Protein AF-W1YD02-F1 (afdb_monomer_lite)

pLDDT: mean 79.18, std 8.47, range [52.81, 89.44]

Foldseek 3Di:
DVVVVVVVLVVLVVVLVVLVVLLVCLQVQLQVQLVVLQVVLVVVVVVVDDPVSNVVSNVRSVVSNVRSVVSSVVSVVVSVVSVVVSVVD

Structure (mmCIF, N/CA/C/O backbone):
data_AF-W1YD02-F1
#
_entry.id   AF-W1YD02-F1
#
loop_
_atom_site.group_PDB
_atom_site.id
_atom_site.type_symbol
_atom_site.label_atom_id
_atom_site.label_alt_id
_atom_site.label_comp_id
_atom_site.label_asym_id
_atom_site.label_entity_id
_atom_site.label_seq_id
_atom_site.pdbx_PDB_ins_code
_atom_site.Cartn_x
_atom_site.Cartn_y
_atom_site.Cartn_z
_atom_site.occupancy
_atom_site.B_iso_or_equiv
_atom_site.auth_seq_id
_atom_site.auth_comp_id
_atom_site.auth_asym_id
_atom_site.auth_atom_id
_atom_site.pdbx_PDB_model_num
ATOM 1 N N . PHE A 1 1 ? -31.733 -3.377 28.890 1.00 52.81 1 PHE A N 1
ATOM 2 C CA . PHE A 1 1 ? -31.018 -2.127 28.556 1.00 52.81 1 PHE A CA 1
ATOM 3 C C . PHE A 1 1 ? -29.499 -2.305 28.577 1.00 52.81 1 PHE A C 1
ATOM 5 O O . PHE A 1 1 ? -28.899 -2.065 27.544 1.00 52.81 1 PHE A O 1
ATOM 12 N N . ALA A 1 2 ? -28.880 -2.808 29.658 1.00 59.25 2 ALA A N 1
ATOM 13 C CA . ALA A 1 2 ? -27.438 -3.126 29.674 1.00 59.25 2 ALA A CA 1
ATOM 14 C C . ALA A 1 2 ? -27.032 -4.255 28.696 1.00 59.25 2 ALA A C 1
ATOM 16 O O . ALA A 1 2 ? -25.980 -4.190 28.076 1.00 59.25 2 ALA A O 1
ATOM 17 N N . ASP A 1 3 ? -27.908 -5.246 28.496 1.00 59.44 3 ASP A N 1
ATOM 18 C CA . ASP A 1 3 ? -27.668 -6.371 27.577 1.00 59.44 3 ASP A CA 1
ATOM 19 C C . ASP A 1 3 ? -27.646 -5.941 26.093 1.00 59.44 3 ASP A C 1
ATOM 21 O O . ASP A 1 3 ? -26.883 -6.457 25.287 1.00 59.44 3 ASP A O 1
ATOM 25 N N . GLN A 1 4 ? -28.425 -4.911 25.741 1.00 60.28 4 GLN A N 1
ATOM 26 C CA . GLN A 1 4 ? -28.546 -4.403 24.369 1.00 60.28 4 GLN A CA 1
ATOM 27 C C . GLN A 1 4 ? -27.344 -3.523 23.977 1.00 60.28 4 GLN A C 1
ATOM 29 O O . GLN A 1 4 ? -26.840 -3.635 22.865 1.00 60.28 4 GLN A O 1
ATOM 34 N N . MET A 1 5 ? -26.804 -2.746 24.929 1.00 57.91 5 MET A N 1
ATOM 35 C CA . MET A 1 5 ? -25.560 -1.978 24.749 1.00 57.91 5 MET A CA 1
ATOM 36 C C . MET A 1 5 ? -24.344 -2.886 24.507 1.00 57.91 5 MET A C 1
ATOM 38 O O . MET A 1 5 ? -23.456 -2.534 23.732 1.00 57.91 5 MET A O 1
ATOM 42 N N . GLY A 1 6 ? -24.319 -4.075 25.122 1.00 60.81 6 GLY A N 1
ATOM 43 C CA . GLY A 1 6 ? -23.277 -5.073 24.878 1.00 60.81 6 GLY A CA 1
ATOM 44 C C . GLY A 1 6 ? -23.313 -5.636 23.455 1.00 60.81 6 GLY A C 1
ATOM 45 O O . GLY A 1 6 ? -22.266 -5.793 22.830 1.00 60.81 6 GLY A O 1
ATOM 46 N N . VAL A 1 7 ? -24.506 -5.893 22.910 1.00 64.81 7 VAL A N 1
ATOM 47 C CA . VAL A 1 7 ? -24.673 -6.430 21.547 1.00 64.81 7 VAL A CA 1
ATOM 48 C C . VAL A 1 7 ? -24.296 -5.392 20.481 1.00 64.81 7 VAL A C 1
ATOM 50 O O . VAL A 1 7 ? -23.599 -5.734 19.521 1.00 64.81 7 VAL A O 1
ATOM 53 N N . ASP A 1 8 ? -24.666 -4.123 20.675 1.00 63.91 8 ASP A N 1
ATOM 54 C CA . ASP A 1 8 ? -24.329 -3.040 19.740 1.00 63.91 8 ASP A CA 1
ATOM 55 C C . ASP A 1 8 ? -22.817 -2.740 19.730 1.00 63.91 8 ASP A C 1
ATOM 57 O O . ASP A 1 8 ? -22.211 -2.587 18.663 1.00 63.91 8 ASP A O 1
ATOM 61 N N . ALA A 1 9 ? -22.168 -2.754 20.901 1.00 66.94 9 ALA A N 1
ATOM 62 C CA . ALA A 1 9 ? -20.720 -2.579 21.021 1.00 66.94 9 ALA A CA 1
ATOM 63 C C . ALA A 1 9 ? -19.931 -3.711 20.336 1.00 66.94 9 ALA A C 1
ATOM 65 O O . ALA A 1 9 ? -18.911 -3.450 19.695 1.00 66.94 9 ALA A O 1
ATOM 66 N N . VAL A 1 10 ? -20.412 -4.961 20.403 1.00 68.69 10 VAL A N 1
ATOM 67 C CA . VAL A 1 10 ? -19.785 -6.110 19.718 1.00 68.69 10 VAL A CA 1
ATOM 68 C C . VAL A 1 10 ? -19.806 -5.934 18.195 1.00 68.69 10 VAL A C 1
ATOM 70 O O . VAL A 1 10 ? -18.820 -6.262 17.527 1.00 68.69 10 VAL A O 1
ATOM 73 N N . GLY A 1 11 ? -20.881 -5.364 17.642 1.00 72.44 11 GLY A N 1
ATOM 74 C CA . GLY A 1 11 ? -20.975 -5.033 16.219 1.00 72.44 11 GLY A CA 1
ATOM 75 C C . GLY A 1 11 ? -19.941 -3.989 15.784 1.00 72.44 11 GLY A C 1
ATOM 76 O O . GLY A 1 11 ? -19.205 -4.217 14.822 1.00 72.44 11 GLY A O 1
ATOM 77 N N . PHE A 1 12 ? -19.829 -2.877 16.518 1.00 72.81 12 PHE A N 1
ATOM 78 C CA . PHE A 1 12 ? -18.855 -1.812 16.230 1.00 72.81 12 PHE A CA 1
ATOM 79 C C . PHE A 1 12 ? -17.402 -2.276 16.335 1.00 72.81 12 PHE A C 1
ATOM 81 O O . PHE A 1 12 ? -16.569 -1.909 15.503 1.00 72.81 12 PHE A O 1
ATOM 88 N N . ARG A 1 13 ? -17.112 -3.146 17.302 1.00 75.06 13 ARG A N 1
ATOM 89 C CA . ARG A 1 13 ? -15.782 -3.731 17.503 1.00 75.06 13 ARG A CA 1
ATOM 90 C C . ARG A 1 13 ? -15.323 -4.538 16.288 1.00 75.06 13 ARG A C 1
ATOM 92 O O . ARG A 1 13 ? -14.182 -4.409 15.860 1.00 75.06 13 ARG A O 1
ATOM 99 N N . LYS A 1 14 ? -16.245 -5.265 15.647 1.00 76.06 14 LYS A N 1
ATOM 100 C CA . LYS A 1 14 ? -15.966 -5.997 14.403 1.00 76.06 14 LYS A CA 1
ATOM 101 C C . LYS A 1 14 ? -15.582 -5.060 13.249 1.00 76.06 14 LYS A C 1
ATOM 103 O O . LYS A 1 14 ? -14.674 -5.374 12.487 1.00 76.06 14 LYS A O 1
ATOM 108 N N . TYR A 1 15 ? -16.237 -3.902 13.117 1.00 79.44 15 TYR A N 1
ATOM 109 C CA . TYR A 1 15 ? -15.880 -2.899 12.100 1.00 79.44 15 TYR A CA 1
ATOM 110 C C . TYR A 1 15 ? -14.520 -2.242 12.371 1.00 79.44 15 TYR A C 1
ATOM 112 O O . TYR A 1 15 ? -13.774 -1.966 11.430 1.00 79.44 15 TYR A O 1
ATOM 120 N N . MET A 1 16 ? -14.167 -2.043 13.641 1.00 78.88 16 MET A N 1
ATOM 121 C CA . MET A 1 16 ? -12.840 -1.564 14.034 1.00 78.88 16 MET A CA 1
ATOM 122 C C . MET A 1 16 ? -11.725 -2.553 13.685 1.00 78.88 16 MET A C 1
ATOM 124 O O . MET A 1 16 ? -10.696 -2.128 13.157 1.00 78.88 16 MET A O 1
ATOM 128 N N . ASP A 1 17 ? -11.948 -3.854 13.885 1.00 82.88 17 ASP A N 1
ATOM 129 C CA . ASP A 1 17 ? -10.990 -4.894 13.486 1.00 82.88 17 ASP A CA 1
ATOM 130 C C . ASP A 1 17 ? -10.735 -4.882 11.969 1.00 82.88 17 ASP A C 1
ATOM 132 O O . ASP A 1 17 ? -9.587 -4.982 11.528 1.00 82.88 17 ASP A O 1
ATOM 136 N N . TYR A 1 18 ? -11.776 -4.677 11.151 1.00 82.38 18 TYR A N 1
ATOM 137 C CA . TYR A 1 18 ? -11.614 -4.530 9.698 1.00 82.38 18 TYR A CA 1
ATOM 138 C C . TYR A 1 18 ? -10.806 -3.283 9.310 1.00 82.38 18 TYR A C 1
ATOM 140 O O . TYR A 1 18 ? -9.967 -3.355 8.405 1.00 82.38 18 TYR A O 1
ATOM 148 N N . LEU A 1 19 ? -11.013 -2.146 9.986 1.00 81.25 19 LEU A N 1
ATOM 149 C CA . LEU A 1 19 ? -10.196 -0.949 9.757 1.00 81.25 19 LEU A CA 1
ATOM 150 C C . LEU A 1 19 ? -8.728 -1.199 10.129 1.00 81.25 19 LEU A C 1
ATOM 152 O O . LEU A 1 19 ? -7.844 -0.878 9.337 1.00 81.25 19 LEU A O 1
ATOM 156 N N . SER A 1 20 ? -8.471 -1.815 11.284 1.00 83.06 20 SER A N 1
ATOM 157 C CA . SER A 1 20 ? -7.119 -2.168 11.741 1.00 83.06 20 SER A CA 1
ATOM 158 C C . SER A 1 20 ? -6.396 -3.089 10.748 1.00 83.06 20 SER A C 1
ATOM 160 O O . SER A 1 20 ? -5.245 -2.849 10.362 1.00 83.06 20 SER A O 1
ATOM 162 N N . ALA A 1 21 ? -7.101 -4.103 10.238 1.00 85.12 21 ALA A N 1
ATOM 163 C CA . ALA A 1 21 ? -6.573 -4.986 9.204 1.00 85.12 21 ALA A CA 1
ATOM 164 C C . ALA A 1 21 ? -6.243 -4.216 7.913 1.00 85.12 21 ALA A C 1
ATOM 166 O O . ALA A 1 21 ? -5.176 -4.412 7.332 1.00 85.12 21 ALA A O 1
ATOM 167 N N . THR A 1 22 ? -7.112 -3.291 7.494 1.00 84.19 22 THR A N 1
ATOM 168 C CA . THR A 1 22 ? -6.906 -2.470 6.287 1.00 84.19 22 THR A CA 1
ATOM 169 C C . THR A 1 22 ? -5.681 -1.561 6.414 1.00 84.19 22 THR A C 1
ATOM 171 O O . THR A 1 22 ? -4.878 -1.485 5.482 1.00 84.19 22 THR A O 1
ATOM 174 N N . VAL A 1 23 ? -5.484 -0.929 7.577 1.00 85.00 23 VAL A N 1
ATOM 175 C CA . VAL A 1 23 ? -4.290 -0.115 7.875 1.00 85.00 23 VAL A CA 1
ATOM 176 C C . VAL A 1 23 ? -3.011 -0.936 7.736 1.00 85.00 23 VAL A C 1
ATOM 178 O O . VAL A 1 23 ? -2.016 -0.442 7.214 1.00 85.00 23 VAL A O 1
ATOM 181 N N . THR A 1 24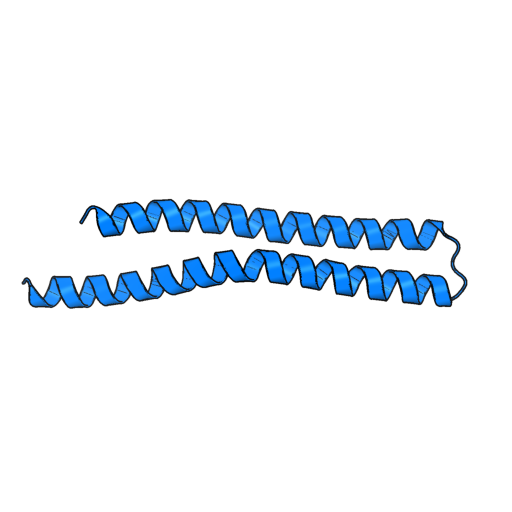 ? -3.043 -2.193 8.173 1.00 85.81 24 THR A N 1
ATOM 182 C CA . THR A 1 24 ? -1.870 -3.075 8.169 1.00 85.81 24 THR A CA 1
ATOM 183 C C . THR A 1 24 ? -1.587 -3.657 6.780 1.00 85.81 24 THR A C 1
ATOM 185 O O . THR A 1 24 ? -0.430 -3.800 6.388 1.00 85.81 24 THR A O 1
ATOM 188 N N . ILE A 1 25 ? -2.631 -3.973 6.008 1.00 86.06 25 ILE A N 1
ATOM 189 C CA . ILE A 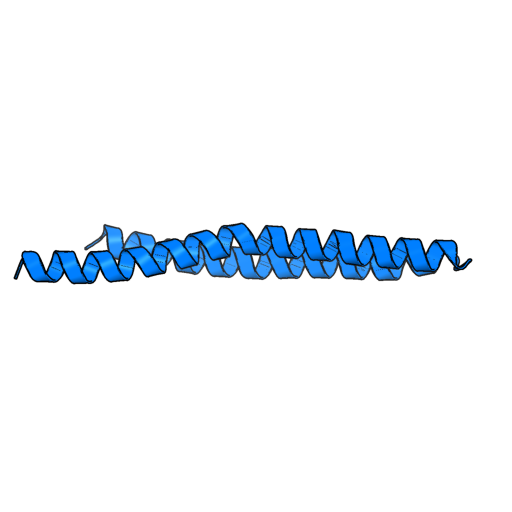1 25 ? -2.511 -4.579 4.673 1.00 86.06 25 ILE A CA 1
ATOM 190 C C . ILE A 1 25 ? -2.178 -3.535 3.594 1.00 86.06 25 ILE A C 1
ATOM 192 O O . ILE A 1 25 ? -1.478 -3.857 2.634 1.00 86.06 25 ILE A O 1
ATOM 196 N N . SER A 1 26 ? -2.613 -2.278 3.742 1.00 85.88 26 SER A N 1
ATOM 197 C CA . SER A 1 26 ? -2.387 -1.227 2.734 1.00 85.88 26 SER A CA 1
ATOM 198 C C . SER A 1 26 ? -0.898 -0.980 2.400 1.00 85.88 26 SER A C 1
ATOM 200 O O . SER A 1 26 ? -0.554 -0.959 1.215 1.00 85.88 26 SER A O 1
ATOM 202 N N . PRO A 1 27 ? 0.031 -0.872 3.374 1.00 85.50 27 PRO A N 1
ATOM 203 C CA . PRO A 1 27 ? 1.464 -0.771 3.087 1.00 85.50 27 PRO A CA 1
ATOM 204 C C . PRO A 1 27 ? 2.027 -2.020 2.401 1.00 85.50 27 PRO A C 1
ATOM 206 O O . PRO A 1 27 ? 2.865 -1.907 1.508 1.00 85.50 27 PRO A O 1
ATOM 209 N N . LEU A 1 28 ? 1.549 -3.210 2.786 1.00 89.44 28 LEU A N 1
ATOM 210 C CA . LEU A 1 28 ? 1.979 -4.477 2.187 1.00 89.44 28 LEU A CA 1
ATOM 211 C C . LEU A 1 28 ? 1.586 -4.553 0.704 1.00 89.44 28 LEU A C 1
ATOM 213 O O . LEU A 1 28 ? 2.378 -5.023 -0.109 1.00 89.44 28 LEU A O 1
ATOM 217 N N . LEU A 1 29 ? 0.411 -4.029 0.333 1.00 85.00 29 LEU A N 1
ATOM 218 C CA . LEU A 1 29 ? -0.013 -3.907 -1.067 1.00 85.00 29 LEU A CA 1
ATOM 219 C C . LEU A 1 29 ? 0.858 -2.919 -1.861 1.00 85.00 29 LEU A C 1
ATOM 221 O O . LEU A 1 29 ? 1.198 -3.199 -3.009 1.00 85.00 29 LEU A O 1
ATOM 225 N N . GLY A 1 30 ? 1.274 -1.801 -1.257 1.00 84.69 30 GLY A N 1
ATOM 226 C CA . GLY A 1 30 ? 2.221 -0.867 -1.884 1.00 84.69 30 GLY A CA 1
ATOM 227 C C . GLY A 1 30 ? 3.592 -1.503 -2.148 1.00 84.69 30 GLY A C 1
ATOM 228 O O . GLY A 1 30 ? 4.182 -1.297 -3.209 1.00 84.69 30 GLY A O 1
ATOM 229 N N . LEU A 1 31 ? 4.063 -2.337 -1.217 1.00 88.62 31 LEU A N 1
ATOM 230 C CA . LEU A 1 31 ? 5.298 -3.112 -1.362 1.00 88.62 31 LEU A CA 1
ATOM 231 C C . LEU A 1 31 ? 5.153 -4.202 -2.441 1.00 88.62 31 LEU A C 1
ATOM 233 O O . LEU A 1 31 ? 6.057 -4.400 -3.244 1.00 88.62 31 LEU A O 1
ATOM 237 N N . LEU A 1 32 ? 3.997 -4.862 -2.545 1.00 85.56 32 LEU A N 1
ATOM 238 C 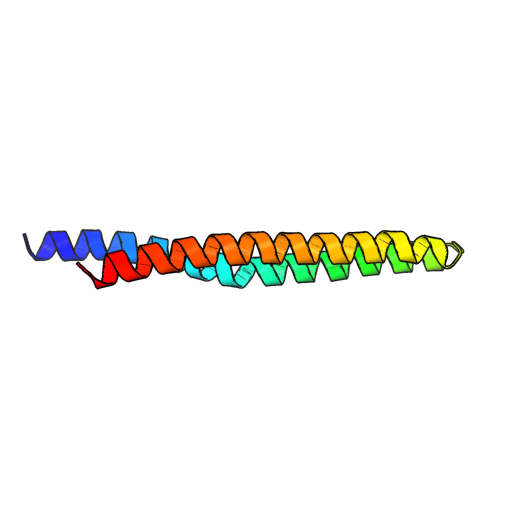CA . LEU A 1 32 ? 3.711 -5.780 -3.656 1.00 85.56 32 LEU A CA 1
ATOM 239 C C . LEU A 1 32 ? 3.849 -5.050 -5.008 1.00 85.56 32 LEU A C 1
ATOM 241 O O . LEU A 1 32 ? 4.539 -5.531 -5.908 1.00 85.56 32 LEU A O 1
ATOM 245 N N . GLY A 1 33 ? 3.267 -3.852 -5.118 1.00 82.19 33 GLY A N 1
ATOM 246 C CA . GLY A 1 33 ? 3.359 -3.012 -6.313 1.00 82.19 33 GLY A CA 1
ATOM 247 C C . GLY A 1 33 ? 4.802 -2.713 -6.733 1.00 82.19 33 GLY A C 1
ATOM 248 O O . GLY A 1 33 ? 5.130 -2.802 -7.920 1.00 82.19 33 GLY A O 1
ATOM 249 N N . THR A 1 34 ? 5.695 -2.448 -5.773 1.00 88.56 34 THR A N 1
ATOM 250 C CA . THR A 1 34 ? 7.115 -2.211 -6.083 1.00 88.56 34 THR A CA 1
ATOM 251 C C . THR A 1 34 ? 7.796 -3.442 -6.646 1.00 88.56 34 THR A C 1
ATOM 253 O O . THR A 1 34 ? 8.521 -3.336 -7.634 1.00 88.56 34 THR A O 1
ATOM 256 N N . VAL A 1 35 ? 7.525 -4.615 -6.072 1.00 87.12 35 VAL A N 1
ATOM 257 C CA . VAL A 1 35 ? 8.075 -5.884 -6.553 1.00 87.12 35 VAL A CA 1
ATOM 258 C C . VAL A 1 35 ? 7.608 -6.142 -7.984 1.00 87.12 35 VAL A C 1
ATOM 260 O O . VAL A 1 35 ? 8.431 -6.450 -8.844 1.00 87.12 35 VAL A O 1
ATOM 263 N N . THR A 1 36 ? 6.323 -5.933 -8.280 1.00 81.88 36 THR A N 1
ATOM 264 C CA . THR A 1 36 ? 5.799 -6.121 -9.643 1.00 81.88 36 THR A CA 1
ATOM 265 C C . THR A 1 36 ? 6.389 -5.134 -10.654 1.00 81.88 36 THR A C 1
ATOM 267 O O . THR A 1 36 ? 6.768 -5.552 -11.749 1.00 81.88 36 THR A O 1
ATOM 270 N N . GLY A 1 37 ? 6.553 -3.857 -10.288 1.00 83.12 37 GLY A N 1
ATOM 271 C CA . GLY A 1 37 ? 7.159 -2.843 -11.162 1.00 83.12 37 GLY A CA 1
ATOM 272 C C . GLY A 1 37 ? 8.647 -3.095 -11.424 1.00 83.12 37 GLY A C 1
ATOM 273 O O . GLY A 1 37 ? 9.127 -2.954 -12.553 1.00 83.12 37 GLY A O 1
ATOM 274 N N . MET A 1 38 ? 9.379 -3.561 -10.409 1.00 85.44 38 MET A N 1
ATOM 275 C CA . MET A 1 38 ? 10.784 -3.949 -10.557 1.00 85.44 38 MET A CA 1
ATOM 276 C C . MET A 1 38 ? 10.939 -5.190 -11.446 1.00 85.44 38 MET A C 1
ATOM 278 O O . MET A 1 38 ? 11.821 -5.204 -12.302 1.00 85.44 38 MET A O 1
ATOM 282 N N . ILE A 1 39 ? 10.064 -6.196 -11.323 1.00 83.94 39 ILE A N 1
ATOM 283 C CA . ILE A 1 39 ? 10.071 -7.376 -12.210 1.00 83.94 39 ILE A CA 1
ATOM 284 C C . ILE A 1 39 ? 9.861 -6.959 -13.675 1.00 83.94 39 ILE A C 1
ATOM 286 O O . ILE A 1 39 ? 10.613 -7.393 -14.549 1.00 83.94 39 ILE A O 1
ATOM 290 N N . GLY A 1 40 ? 8.896 -6.073 -13.946 1.00 79.62 40 GLY A N 1
ATOM 291 C CA . GLY A 1 40 ? 8.678 -5.528 -15.291 1.00 79.62 40 GLY A CA 1
ATOM 292 C C . GLY A 1 40 ? 9.891 -4.751 -15.818 1.00 79.62 40 GLY A C 1
ATOM 293 O O . GLY A 1 40 ? 10.312 -4.955 -16.956 1.00 79.62 40 GLY A O 1
ATOM 294 N N . SER A 1 41 ? 10.518 -3.934 -14.967 1.00 81.50 41 SER A N 1
ATOM 295 C CA . SER A 1 41 ? 11.738 -3.181 -15.306 1.00 81.50 41 SER A CA 1
ATOM 296 C C . SER A 1 41 ? 12.890 -4.098 -15.721 1.00 81.50 41 SER A C 1
ATOM 298 O O . SER A 1 41 ? 13.572 -3.832 -16.712 1.00 81.50 41 SER A O 1
ATOM 300 N N . PHE A 1 42 ? 13.092 -5.196 -14.986 1.00 79.50 42 PHE A N 1
ATOM 301 C CA . PHE A 1 42 ? 14.124 -6.187 -15.296 1.00 79.50 42 PHE A CA 1
ATOM 302 C C . PHE A 1 42 ? 13.824 -6.976 -16.576 1.00 79.50 42 PHE A C 1
ATOM 304 O O . PHE A 1 42 ? 14.751 -7.285 -17.319 1.00 79.50 42 PHE A O 1
ATOM 311 N N . SER A 1 43 ? 12.554 -7.236 -16.893 1.00 78.62 43 SER A N 1
ATOM 312 C CA . SER A 1 43 ? 12.176 -7.867 -18.167 1.00 78.62 43 SER A CA 1
ATOM 313 C C . SER A 1 43 ? 12.489 -6.981 -19.381 1.00 78.62 43 SER A C 1
ATOM 315 O O . SER A 1 43 ? 12.887 -7.486 -20.432 1.00 78.62 43 SER A O 1
ATOM 317 N N . ILE A 1 44 ? 12.314 -5.663 -19.253 1.00 78.19 44 ILE A N 1
ATOM 318 C CA . ILE A 1 44 ? 12.590 -4.706 -20.336 1.00 78.19 44 ILE A CA 1
ATOM 319 C C . ILE A 1 44 ? 14.103 -4.546 -20.543 1.00 78.19 44 ILE A C 1
ATOM 321 O O . ILE A 1 44 ? 14.570 -4.465 -21.679 1.00 78.19 44 ILE A O 1
ATOM 325 N N . LEU A 1 45 ? 14.874 -4.564 -19.455 1.00 77.88 45 LEU A N 1
ATOM 326 C CA . LEU A 1 45 ? 16.337 -4.628 -19.493 1.00 77.88 45 LEU A CA 1
ATOM 327 C C . LEU A 1 45 ? 16.865 -5.856 -20.235 1.00 77.88 45 LEU A C 1
ATOM 329 O O . LEU A 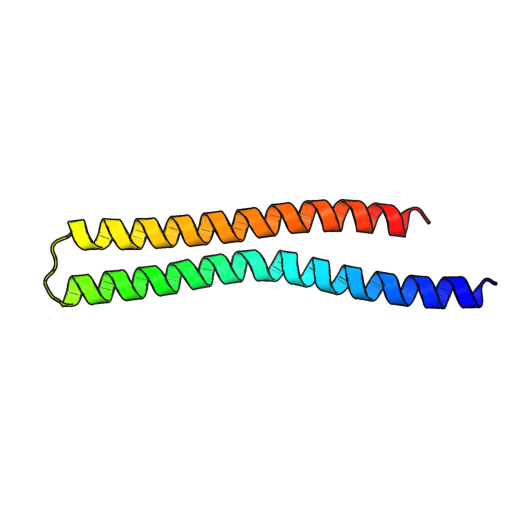1 45 ? 17.742 -5.721 -21.084 1.00 77.88 45 LEU A O 1
ATOM 333 N N . ASP A 1 46 ? 16.329 -7.037 -19.919 1.00 74.69 46 ASP A N 1
ATOM 334 C CA . ASP A 1 46 ? 16.734 -8.304 -20.543 1.00 74.69 46 ASP A CA 1
ATOM 335 C C . ASP A 1 46 ? 16.463 -8.309 -22.058 1.00 74.69 46 ASP A C 1
ATOM 337 O O . ASP A 1 46 ? 17.218 -8.871 -22.845 1.00 74.69 46 ASP A O 1
ATOM 341 N N . SER A 1 47 ? 15.451 -7.552 -22.491 1.00 77.62 47 SER A N 1
ATOM 342 C CA . SER A 1 47 ? 15.115 -7.347 -23.906 1.00 77.62 47 SER A CA 1
ATOM 343 C C . SER A 1 47 ? 16.095 -6.420 -24.655 1.00 77.62 47 SER A C 1
ATOM 345 O O . SER A 1 47 ? 15.856 -6.080 -25.814 1.00 77.62 47 SER A O 1
ATOM 347 N N . GLY A 1 48 ? 17.189 -5.988 -24.017 1.00 72.94 48 GLY A N 1
ATOM 348 C CA . GLY A 1 48 ? 18.228 -5.140 -24.612 1.00 72.94 48 GLY A CA 1
ATOM 349 C C . GLY A 1 48 ? 17.953 -3.636 -24.525 1.00 72.94 48 GLY A C 1
ATOM 350 O O . GLY A 1 48 ? 18.657 -2.845 -25.158 1.00 72.94 48 GLY A O 1
ATOM 351 N N . ALA A 1 49 ? 16.946 -3.213 -23.756 1.00 71.50 49 ALA A N 1
ATOM 352 C CA . ALA A 1 49 ? 16.686 -1.798 -23.541 1.00 71.50 49 ALA A CA 1
ATOM 353 C C . ALA A 1 49 ? 17.781 -1.170 -22.658 1.00 71.50 49 ALA A C 1
ATOM 355 O O . ALA A 1 49 ? 18.181 -1.725 -21.635 1.00 71.50 49 ALA A O 1
ATOM 356 N N . GLY A 1 50 ? 18.268 0.011 -23.051 1.00 72.38 50 GLY A N 1
ATOM 357 C CA . GLY A 1 50 ? 19.299 0.737 -22.305 1.00 72.38 50 GLY A CA 1
ATOM 358 C C . GLY A 1 50 ? 18.848 1.153 -20.898 1.00 72.38 50 GLY A C 1
ATOM 359 O O . GLY A 1 50 ? 17.660 1.155 -20.583 1.00 72.38 50 GLY A O 1
ATOM 360 N N . ALA A 1 51 ? 19.796 1.578 -20.056 1.00 72.94 51 ALA A N 1
ATOM 361 C CA . ALA A 1 51 ? 19.563 1.919 -18.645 1.00 72.94 51 ALA A CA 1
ATOM 362 C C . ALA A 1 51 ? 18.417 2.931 -18.393 1.00 72.94 51 ALA A C 1
ATOM 364 O O . ALA A 1 51 ? 17.800 2.906 -17.330 1.00 72.94 51 ALA A O 1
ATOM 365 N N . SER A 1 52 ? 18.074 3.778 -19.373 1.00 75.81 52 SER A N 1
ATOM 366 C CA . SER A 1 52 ? 16.909 4.679 -19.313 1.00 75.81 52 SER A CA 1
ATOM 367 C C . SER A 1 52 ? 15.554 3.961 -19.242 1.00 75.81 52 SER A C 1
ATOM 369 O O . SER A 1 52 ? 14.576 4.548 -18.785 1.00 75.81 52 SER A O 1
ATOM 371 N N . ALA A 1 53 ? 15.457 2.696 -19.653 1.00 72.00 53 ALA A N 1
ATOM 372 C CA . ALA A 1 53 ? 14.221 1.927 -19.523 1.00 72.00 53 ALA A CA 1
ATOM 373 C C . ALA A 1 53 ? 13.938 1.511 -18.066 1.00 72.00 53 ALA A C 1
ATOM 375 O O . ALA A 1 53 ? 12.781 1.429 -17.660 1.00 72.00 53 ALA A O 1
ATOM 376 N N . ILE A 1 54 ? 14.983 1.345 -17.246 1.00 77.56 54 ILE A N 1
ATOM 377 C CA . ILE A 1 54 ? 14.864 1.034 -15.809 1.00 77.56 54 ILE A CA 1
ATOM 378 C C . ILE A 1 54 ? 14.255 2.205 -15.049 1.00 77.56 54 ILE A C 1
ATOM 380 O O . ILE A 1 54 ? 13.432 2.020 -14.155 1.00 77.56 54 ILE A O 1
ATOM 384 N N . THR A 1 55 ? 14.672 3.428 -15.394 1.00 80.19 55 THR A N 1
ATOM 385 C CA . THR A 1 55 ? 14.261 4.627 -14.657 1.00 80.19 55 THR A CA 1
ATOM 386 C C . THR A 1 55 ? 12.747 4.824 -14.676 1.00 80.19 55 THR A C 1
ATOM 388 O O . THR A 1 55 ? 12.199 5.337 -13.704 1.00 80.19 55 THR A O 1
ATOM 391 N N . GLY A 1 56 ? 12.067 4.349 -15.728 1.00 79.81 56 GLY A N 1
ATOM 392 C CA . GLY A 1 56 ? 10.606 4.344 -15.801 1.00 79.81 56 GLY A CA 1
ATOM 393 C C . GLY A 1 56 ? 9.967 3.430 -14.754 1.00 79.81 56 GLY A C 1
ATOM 394 O O . GLY A 1 56 ? 9.156 3.890 -13.953 1.00 79.81 56 GLY A O 1
ATOM 395 N N . GLY A 1 57 ? 10.358 2.156 -14.699 1.00 79.56 57 GLY A N 1
ATOM 396 C CA . GLY A 1 57 ? 9.712 1.213 -13.784 1.00 79.56 57 GLY A CA 1
ATOM 397 C C . GLY A 1 57 ? 10.161 1.331 -12.318 1.00 79.56 57 GLY A C 1
ATOM 398 O O . GLY A 1 57 ? 9.389 1.001 -11.418 1.00 79.56 57 GLY A O 1
ATOM 399 N N . VAL A 1 58 ? 11.324 1.937 -12.043 1.00 83.25 58 VAL A N 1
ATOM 400 C CA . VAL A 1 58 ? 11.659 2.420 -10.686 1.00 83.25 58 VAL A CA 1
ATOM 401 C C . VAL A 1 58 ? 10.717 3.554 -10.268 1.00 83.25 58 VAL A C 1
ATOM 403 O O . VAL A 1 58 ? 10.259 3.587 -9.125 1.00 83.25 58 VAL A O 1
ATOM 406 N N . GLY A 1 59 ? 10.384 4.464 -11.189 1.00 83.69 59 GLY A N 1
ATOM 407 C CA . GLY A 1 59 ? 9.400 5.521 -10.953 1.00 83.69 59 GLY A CA 1
ATOM 408 C C . GLY A 1 59 ? 8.015 4.966 -10.614 1.00 83.69 59 GLY A C 1
ATOM 409 O O . GLY A 1 59 ? 7.406 5.397 -9.634 1.00 83.69 59 GLY A O 1
ATOM 410 N N . GLU A 1 60 ? 7.547 3.960 -11.357 1.00 81.62 60 GLU A N 1
ATOM 411 C CA . GLU A 1 60 ? 6.273 3.293 -11.055 1.00 81.62 60 GLU A CA 1
ATOM 412 C C . GLU A 1 60 ? 6.286 2.585 -9.695 1.00 81.62 60 GLU A C 1
ATOM 414 O O . GLU A 1 60 ? 5.330 2.708 -8.925 1.00 81.62 60 GLU A O 1
ATOM 419 N N . ALA A 1 61 ? 7.388 1.915 -9.344 1.00 85.62 61 ALA A N 1
ATOM 420 C CA . ALA A 1 61 ? 7.543 1.286 -8.035 1.00 85.62 61 ALA A CA 1
ATOM 421 C C . ALA A 1 61 ? 7.462 2.312 -6.883 1.00 85.62 61 ALA A C 1
ATOM 423 O O . ALA A 1 61 ? 6.816 2.067 -5.857 1.00 85.62 61 ALA A O 1
ATOM 424 N N . LEU A 1 62 ? 8.064 3.493 -7.046 1.00 86.94 62 LEU A N 1
ATOM 425 C CA . LEU A 1 62 ? 7.989 4.559 -6.043 1.00 86.94 62 LEU A CA 1
ATOM 426 C C . LEU A 1 62 ? 6.570 5.127 -5.903 1.00 86.94 62 LEU A C 1
ATOM 428 O O . LEU A 1 62 ? 6.109 5.345 -4.779 1.00 86.94 62 LEU A O 1
ATOM 432 N N . ILE A 1 63 ? 5.849 5.308 -7.012 1.00 85.38 63 ILE A N 1
ATOM 433 C CA . ILE A 1 63 ? 4.451 5.769 -6.997 1.00 85.38 63 ILE A CA 1
ATOM 434 C C . ILE A 1 63 ? 3.545 4.742 -6.307 1.00 85.38 63 ILE A C 1
ATOM 436 O O . ILE A 1 63 ? 2.723 5.120 -5.466 1.00 85.38 63 ILE A O 1
ATOM 440 N N . ALA A 1 64 ? 3.730 3.448 -6.583 1.00 84.75 64 ALA A N 1
ATOM 441 C CA . ALA A 1 64 ? 2.984 2.381 -5.918 1.00 84.75 64 ALA A CA 1
ATOM 442 C C . ALA A 1 64 ? 3.183 2.415 -4.391 1.00 84.75 64 ALA A C 1
ATOM 444 O O . ALA A 1 64 ? 2.206 2.373 -3.638 1.00 84.75 64 ALA A O 1
ATOM 445 N N . THR A 1 65 ? 4.421 2.616 -3.926 1.00 87.81 65 THR A N 1
ATOM 446 C CA . THR A 1 65 ? 4.722 2.764 -2.488 1.00 87.81 65 THR A CA 1
ATOM 447 C C . THR A 1 65 ? 4.035 3.983 -1.883 1.00 87.81 65 THR A C 1
ATOM 449 O O . THR A 1 65 ? 3.384 3.880 -0.841 1.00 87.81 65 THR A O 1
ATOM 452 N N . ALA A 1 66 ? 4.167 5.142 -2.536 1.00 85.62 66 ALA A N 1
ATOM 453 C CA . ALA A 1 66 ? 3.589 6.392 -2.057 1.00 85.62 66 ALA A CA 1
ATOM 454 C C . ALA A 1 66 ? 2.060 6.294 -1.948 1.00 85.62 66 ALA A C 1
ATOM 456 O O . ALA A 1 66 ? 1.480 6.744 -0.959 1.00 85.62 66 ALA A O 1
ATOM 457 N N . SER A 1 67 ? 1.411 5.643 -2.918 1.00 85.25 67 SER A N 1
ATOM 458 C CA . SER A 1 67 ? -0.035 5.413 -2.895 1.00 85.25 67 SER A CA 1
ATOM 459 C C . SER A 1 67 ? -0.466 4.485 -1.749 1.00 85.25 67 SER A C 1
ATOM 461 O O . SER A 1 67 ? -1.388 4.829 -1.006 1.00 85.25 67 SER A O 1
ATOM 463 N N . GLY A 1 68 ? 0.243 3.371 -1.525 1.00 84.00 68 GLY A N 1
ATOM 464 C CA . GLY A 1 68 ? -0.053 2.426 -0.442 1.00 84.00 68 GLY A CA 1
ATOM 465 C C . GLY A 1 68 ? 0.127 3.033 0.953 1.00 84.00 68 GLY A C 1
ATOM 466 O O . GLY A 1 68 ? -0.687 2.780 1.846 1.00 84.00 68 GLY A O 1
ATOM 467 N N . LEU A 1 69 ? 1.143 3.889 1.126 1.00 87.81 69 LEU A N 1
ATOM 468 C CA . LEU A 1 69 ? 1.356 4.663 2.354 1.00 87.81 69 LEU A CA 1
ATOM 469 C C . LEU A 1 69 ? 0.286 5.738 2.557 1.00 87.81 69 LEU A C 1
ATOM 471 O O . LEU A 1 69 ? -0.210 5.889 3.670 1.00 87.81 69 LEU A O 1
ATOM 475 N N . CYS A 1 70 ? -0.108 6.460 1.505 1.00 88.94 70 CYS A N 1
ATOM 476 C CA . CYS A 1 70 ? -1.151 7.484 1.591 1.00 88.94 70 CYS A CA 1
ATOM 477 C C . CYS A 1 70 ? -2.478 6.895 2.097 1.00 88.94 70 CYS A C 1
ATOM 479 O O . CYS A 1 70 ? -3.080 7.415 3.041 1.00 88.94 70 CYS A O 1
ATOM 481 N N . VAL A 1 71 ? -2.888 5.753 1.534 1.00 85.56 71 VAL A N 1
ATOM 482 C CA . VAL A 1 71 ? -4.098 5.037 1.964 1.00 85.56 71 VAL A CA 1
ATOM 483 C C . VAL A 1 71 ? -3.960 4.520 3.400 1.00 85.56 71 VAL A C 1
ATOM 485 O O . VAL A 1 71 ? -4.892 4.674 4.190 1.00 85.56 71 VAL A O 1
ATOM 488 N N . ALA A 1 72 ? -2.794 3.983 3.777 1.00 86.62 72 ALA A N 1
ATOM 489 C CA . ALA A 1 72 ? -2.547 3.497 5.135 1.00 86.62 72 ALA A CA 1
ATOM 490 C C . ALA A 1 72 ? -2.643 4.615 6.186 1.00 86.62 72 ALA A C 1
ATOM 492 O O . ALA A 1 72 ? -3.284 4.436 7.222 1.00 86.62 72 ALA A O 1
ATOM 493 N N . ILE A 1 73 ? -2.059 5.784 5.902 1.00 87.62 73 ILE A N 1
ATOM 494 C CA . ILE A 1 73 ? -2.103 6.957 6.787 1.00 87.62 73 ILE A CA 1
ATOM 495 C C . ILE A 1 73 ? -3.545 7.445 6.950 1.00 87.62 73 ILE A C 1
ATOM 497 O O . ILE A 1 73 ? -3.989 7.686 8.075 1.00 87.62 73 ILE A O 1
ATOM 501 N N . MET A 1 74 ? -4.300 7.549 5.852 1.00 86.25 74 MET A N 1
ATOM 502 C CA . MET A 1 74 ? -5.706 7.958 5.914 1.00 86.25 74 MET A CA 1
ATOM 503 C C . MET A 1 74 ? -6.557 6.981 6.727 1.00 86.25 74 MET A C 1
ATOM 505 O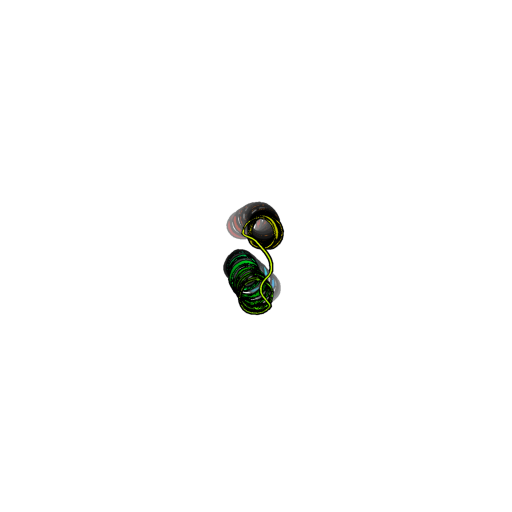 O . MET A 1 74 ? -7.306 7.407 7.608 1.00 86.25 74 MET A O 1
ATOM 509 N N . ALA A 1 75 ? -6.400 5.677 6.495 1.00 85.06 75 ALA A N 1
ATOM 510 C CA . ALA A 1 75 ? -7.108 4.651 7.253 1.00 85.06 75 ALA A CA 1
ATOM 511 C C . ALA A 1 75 ? -6.737 4.678 8.749 1.00 85.06 75 ALA A C 1
ATOM 513 O O . ALA A 1 75 ? -7.611 4.517 9.603 1.00 85.06 75 ALA A O 1
ATOM 514 N N . PHE A 1 76 ? -5.470 4.948 9.083 1.00 86.00 76 PHE A N 1
ATOM 515 C CA . PHE A 1 76 ? -4.999 5.001 10.468 1.00 86.00 76 PHE A CA 1
ATOM 516 C C . PHE A 1 76 ? -5.581 6.186 11.248 1.00 86.00 76 PHE A C 1
ATOM 518 O O . PHE A 1 76 ? -5.946 6.039 12.418 1.00 86.00 76 PHE A O 1
ATOM 525 N N . ILE A 1 77 ? -5.729 7.345 10.600 1.00 86.56 77 ILE A N 1
ATOM 526 C CA . ILE A 1 77 ? -6.371 8.522 11.204 1.00 86.56 77 ILE A CA 1
ATOM 527 C C . ILE A 1 77 ? -7.833 8.210 11.546 1.00 86.56 77 ILE A C 1
ATOM 529 O O . ILE A 1 77 ? -8.272 8.464 12.670 1.00 86.56 77 ILE A O 1
ATOM 533 N N . VAL A 1 78 ? -8.576 7.605 10.613 1.00 84.56 78 VAL A N 1
ATOM 534 C CA . VAL A 1 78 ? -9.985 7.235 10.835 1.00 84.56 78 VAL A CA 1
ATOM 535 C C . VAL A 1 78 ? -10.110 6.182 11.938 1.00 84.56 78 VAL A C 1
ATOM 537 O O . VAL A 1 78 ? -10.948 6.340 12.829 1.00 84.56 78 VAL A O 1
ATOM 540 N N . TYR A 1 79 ? -9.252 5.156 11.928 1.00 84.88 79 TYR A N 1
ATOM 541 C CA . TYR A 1 79 ? -9.209 4.133 12.976 1.00 84.88 79 TYR A CA 1
ATOM 542 C C . TYR A 1 79 ? -8.963 4.753 14.354 1.00 84.88 79 TYR A C 1
ATOM 544 O O . TYR A 1 79 ? -9.699 4.472 15.296 1.00 84.88 79 TYR A O 1
ATOM 552 N N . THR A 1 80 ? -7.986 5.655 14.464 1.00 83.44 80 THR A N 1
ATOM 553 C CA . THR A 1 80 ? -7.642 6.315 15.730 1.00 83.44 80 THR A CA 1
ATOM 554 C C . THR A 1 80 ? -8.812 7.134 16.277 1.00 83.44 80 THR A C 1
ATOM 556 O O . THR A 1 80 ? -9.100 7.052 17.472 1.00 83.44 80 THR A O 1
ATOM 559 N N . ILE A 1 81 ? -9.520 7.884 15.424 1.00 84.38 81 ILE A N 1
ATOM 560 C CA . ILE A 1 81 ? -10.685 8.684 15.834 1.00 84.38 81 ILE A CA 1
ATOM 561 C C . ILE A 1 81 ? -11.829 7.780 16.309 1.00 84.38 81 ILE A C 1
ATOM 563 O O . ILE A 1 81 ? -12.408 8.038 17.364 1.00 84.38 81 ILE A O 1
ATOM 567 N N . PHE A 1 82 ? -12.148 6.720 15.561 1.00 81.19 82 PHE A N 1
ATOM 568 C CA . PHE A 1 82 ? -13.217 5.787 15.932 1.00 81.19 82 PHE A CA 1
ATOM 569 C C . PHE A 1 82 ? -12.888 4.991 17.199 1.00 81.19 82 PHE A C 1
ATOM 571 O O . PHE A 1 82 ? -13.766 4.819 18.040 1.00 81.19 82 PHE A O 1
ATOM 578 N N . SER A 1 83 ? -11.628 4.579 17.375 1.00 80.56 83 SER A N 1
ATOM 579 C CA . SER A 1 83 ? -11.182 3.830 18.558 1.00 80.56 83 SER A CA 1
ATOM 580 C C . SER A 1 83 ? -11.351 4.657 19.820 1.00 80.56 83 SER A C 1
ATOM 582 O O . SER A 1 83 ? -11.965 4.201 20.776 1.00 80.56 83 SER A O 1
ATOM 584 N N . HIS A 1 84 ? -10.892 5.912 19.791 1.00 81.31 84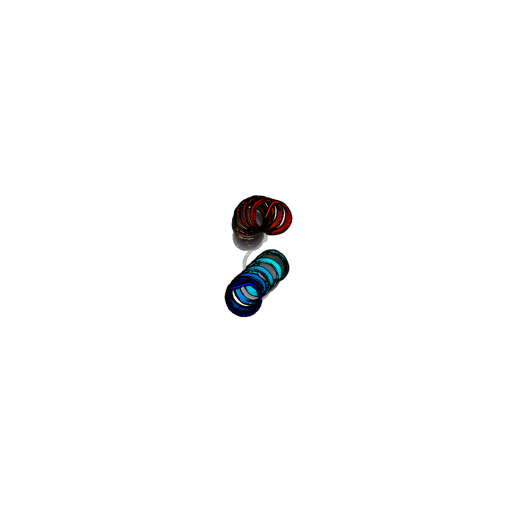 HIS A N 1
ATOM 585 C CA . HIS A 1 84 ? -11.050 6.820 20.927 1.00 81.31 84 HIS A CA 1
ATOM 586 C C . HIS A 1 84 ? -12.521 7.119 21.230 1.00 81.31 84 HIS A C 1
ATOM 588 O O . HIS A 1 84 ? -12.879 7.320 22.386 1.00 81.31 84 HIS A O 1
ATOM 594 N N . ARG A 1 85 ? -13.382 7.166 20.205 1.00 76.94 85 ARG A N 1
ATOM 595 C CA . ARG A 1 85 ? -14.823 7.388 20.380 1.00 76.94 85 ARG A CA 1
ATOM 596 C C . ARG A 1 85 ? -15.496 6.199 21.062 1.00 76.94 85 ARG A C 1
ATOM 598 O O . ARG A 1 85 ? -16.303 6.439 21.952 1.00 76.94 85 ARG A O 1
ATOM 605 N N . LEU A 1 86 ? -15.151 4.966 20.685 1.00 74.44 86 LEU A N 1
ATOM 606 C CA . LEU A 1 86 ? -15.687 3.758 21.321 1.00 74.44 86 LEU A CA 1
ATOM 607 C C . LEU A 1 86 ? -15.163 3.553 22.744 1.00 74.44 86 LEU A C 1
ATOM 609 O O . LEU A 1 86 ? -15.952 3.176 23.597 1.00 74.44 86 LEU A O 1
ATOM 613 N N . ASP A 1 87 ? -13.888 3.846 23.014 1.00 74.56 87 ASP A N 1
ATOM 614 C CA . ASP A 1 87 ? -13.329 3.750 24.374 1.00 74.56 87 ASP A CA 1
ATOM 615 C C . ASP A 1 87 ? -13.872 4.834 25.325 1.00 74.56 87 ASP A C 1
ATOM 617 O O . ASP A 1 87 ? -13.784 4.696 26.542 1.00 74.56 87 ASP A O 1
ATOM 621 N N . SER A 1 88 ? -14.409 5.936 24.785 1.00 66.75 88 SER A N 1
ATOM 622 C CA . SER A 1 88 ? -14.996 7.028 25.577 1.00 66.75 88 SER A CA 1
ATOM 623 C C . SER A 1 88 ? -16.474 6.835 25.948 1.00 66.75 88 SER A C 1
ATOM 625 O O . SER A 1 88 ? -17.031 7.705 26.622 1.00 66.75 88 SER A O 1
ATOM 627 N N . ILE A 1 89 ? -17.106 5.752 25.480 1.00 55.16 89 ILE A N 1
ATOM 628 C CA . ILE A 1 89 ? -18.509 5.380 25.745 1.00 55.16 89 ILE A CA 1
ATOM 629 C C . ILE A 1 89 ? -18.538 4.266 26.790 1.00 55.16 89 ILE A C 1
ATOM 631 O O . ILE A 1 89 ? -19.370 4.375 27.718 1.00 55.16 89 ILE A O 1
#

InterPro domains:
  IPR002898 MotA/TolQ/ExbB proton channel [PF01618] (13-88)
  IPR050790 ExbB/TolQ Biopolymer Transport [PTHR30625] (12-89)

Sequence (89 aa):
FADQMGVDAVGFRKYMDYLSATVTISPLLGLLGTVTGMIGSFSILDSGAGASAITGGVGEALIATASGLCVAIMAFIVYTIFSHRLDSI

Radius of gyration: 20.56 Å; chains: 1; bounding box: 51×17×54 Å

Secondary structure (DSSP, 8-state):
-HHHHHHHHHHHHHHHHHHHHHHHHHHHHHHHHHHHHHHHHHHHHHTT--THHHHHHHHHHHHHHHHHHHHHHHHHHHHHHHHHHHHT-

Organism: NCBI:txid408170